Protein AF-A0A931R6A5-F1 (afdb_monomer)

Foldseek 3Di:
DDDCPLDQDVQLVVCLVVVNNVVSLVSSCVVVVDDSVVSNVSSVVVCVVPVVSVVSNCVVCCVPPVVVVVVVVVVVVVVVVVVVVVVD

Solvent-accessible surface area (backbone atoms only — not comparable to full-atom values): 5021 Å² total; per-residue (Å²): 137,82,77,73,88,82,56,75,54,67,69,20,50,51,29,43,75,73,69,37,57,68,57,16,30,50,44,40,19,67,78,65,71,42,53,75,66,56,20,41,47,53,51,48,52,53,38,68,75,31,67,70,54,40,50,55,53,46,57,73,46,45,80,67,49,58,64,52,55,54,54,50,53,56,48,52,51,52,52,54,53,49,52,54,63,75,74,103

Radius of gyration: 19.87 Å; Cα contacts (8 Å, |Δi|>4): 47; chains: 1; bounding box: 43×33×52 Å

pLDDT: mean 76.21, std 13.46, range [36.47, 93.88]

Structure (mmCIF, N/CA/C/O backbone):
data_AF-A0A931R6A5-F1
#
_entry.id   AF-A0A931R6A5-F1
#
loop_
_atom_site.group_PDB
_atom_site.id
_atom_site.type_symbol
_atom_site.label_atom_id
_atom_site.label_alt_id
_atom_site.label_comp_id
_atom_site.label_asym_id
_atom_site.label_entity_id
_atom_site.label_seq_id
_atom_site.pdbx_PDB_ins_code
_atom_site.Cartn_x
_atom_site.Cartn_y
_atom_site.Cartn_z
_atom_site.occupancy
_atom_site.B_iso_or_equiv
_atom_site.auth_seq_id
_atom_site.auth_comp_id
_atom_site.auth_asym_id
_atom_site.auth_atom_id
_atom_site.pdbx_PDB_model_num
ATOM 1 N N . MET A 1 1 ? -6.896 -20.932 18.380 1.00 40.44 1 MET A N 1
ATOM 2 C CA . MET A 1 1 ? -7.179 -19.580 18.900 1.00 40.44 1 MET A CA 1
ATOM 3 C C . MET A 1 1 ? -6.059 -18.694 18.383 1.00 40.44 1 MET A C 1
ATOM 5 O O . MET A 1 1 ? -4.949 -18.833 18.867 1.00 40.44 1 MET A O 1
ATOM 9 N N . ALA A 1 2 ? -6.292 -17.960 17.292 1.00 39.94 2 ALA A N 1
ATOM 10 C CA . ALA A 1 2 ? -5.277 -17.101 16.678 1.00 39.94 2 ALA A CA 1
ATOM 11 C C . ALA A 1 2 ? -5.368 -15.709 17.312 1.00 39.94 2 ALA A C 1
ATOM 13 O O . ALA A 1 2 ? -6.460 -15.151 17.414 1.00 39.94 2 ALA A O 1
ATOM 14 N N . GLU A 1 3 ? -4.237 -15.210 17.794 1.00 36.47 3 GLU A N 1
ATOM 15 C CA . GLU A 1 3 ? -4.130 -13.964 18.546 1.00 36.47 3 GLU A CA 1
ATOM 16 C C . GLU A 1 3 ? -4.347 -12.748 17.614 1.00 36.47 3 GLU A C 1
ATOM 18 O O . GLU A 1 3 ? -3.655 -12.638 16.601 1.00 36.47 3 GLU A O 1
ATOM 23 N N . PRO A 1 4 ? -5.300 -11.833 17.897 1.00 52.00 4 PRO A N 1
ATOM 24 C CA . PRO A 1 4 ? -5.697 -10.768 16.965 1.00 52.00 4 PRO A CA 1
ATOM 25 C C . PRO A 1 4 ? -4.748 -9.556 16.897 1.00 52.00 4 PRO A C 1
ATOM 27 O O . PRO A 1 4 ? -5.109 -8.540 16.310 1.00 52.00 4 PRO A O 1
ATOM 30 N N . SER A 1 5 ? -3.560 -9.605 17.501 1.00 51.88 5 SER A N 1
ATOM 31 C CA . SER A 1 5 ? -2.666 -8.440 17.615 1.00 51.88 5 SER A CA 1
ATOM 32 C C . SER A 1 5 ? -1.860 -8.117 16.346 1.00 51.88 5 SER A C 1
ATOM 34 O O . SER A 1 5 ? -1.383 -6.991 16.212 1.00 51.88 5 SER A O 1
ATOM 36 N N . GLU A 1 6 ? -1.755 -9.050 15.392 1.00 55.34 6 GLU A N 1
ATOM 37 C CA . GLU A 1 6 ? -1.028 -8.873 14.115 1.00 55.34 6 GLU A CA 1
ATOM 38 C C . GLU A 1 6 ? -1.933 -8.836 12.870 1.00 55.34 6 GLU A C 1
ATOM 40 O O . GLU A 1 6 ? -1.495 -8.423 11.795 1.00 55.34 6 GLU A O 1
ATOM 45 N N . ALA A 1 7 ? -3.206 -9.213 13.002 1.00 60.81 7 ALA A N 1
ATOM 46 C CA . ALA A 1 7 ? -4.153 -9.246 11.893 1.00 60.81 7 ALA A CA 1
ATOM 47 C C . ALA A 1 7 ? -4.807 -7.871 11.683 1.00 60.81 7 ALA A C 1
ATOM 49 O O . ALA A 1 7 ? -5.212 -7.203 12.636 1.00 60.81 7 ALA A O 1
ATOM 50 N N . LEU A 1 8 ? -4.920 -7.433 10.425 1.00 69.19 8 LEU A N 1
ATOM 51 C CA . LE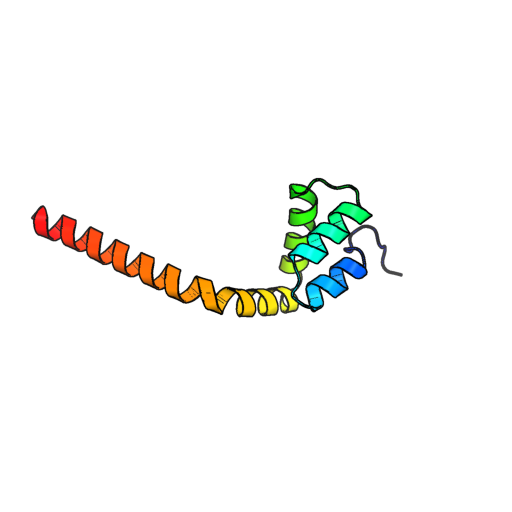U A 1 8 ? -5.719 -6.257 10.080 1.00 69.19 8 LEU A CA 1
ATOM 52 C C . LEU A 1 8 ? -7.156 -6.411 10.620 1.00 69.19 8 LEU A C 1
ATOM 54 O O . LEU A 1 8 ? -7.659 -7.536 10.683 1.00 69.19 8 LEU A O 1
ATOM 58 N N . PRO A 1 9 ? -7.841 -5.309 10.983 1.00 77.00 9 PRO A N 1
ATOM 59 C CA . PRO A 1 9 ? -9.241 -5.374 11.373 1.00 77.00 9 PRO A CA 1
ATOM 60 C C . PRO A 1 9 ? -10.064 -6.052 10.265 1.00 77.00 9 PRO A C 1
ATOM 62 O O . PRO A 1 9 ? -9.785 -5.832 9.081 1.00 77.00 9 PRO A O 1
ATOM 65 N N . PRO A 1 10 ? -11.071 -6.867 10.621 1.00 78.69 10 PRO A N 1
ATOM 66 C CA . PRO A 1 10 ? -11.821 -7.677 9.660 1.00 78.69 10 PRO A CA 1
ATOM 67 C C . PRO A 1 10 ? -12.470 -6.831 8.559 1.00 78.69 10 PRO A C 1
ATOM 69 O O . PRO A 1 10 ? -12.492 -7.241 7.405 1.00 78.69 10 PRO A O 1
ATOM 72 N N . GLU A 1 11 ? -12.895 -5.610 8.882 1.00 82.62 11 GLU A N 1
ATOM 73 C CA . GLU A 1 11 ? -13.444 -4.646 7.921 1.00 82.62 11 GLU A CA 1
ATOM 74 C C . GLU A 1 11 ? -12.405 -4.218 6.873 1.00 82.62 11 GLU A C 1
ATOM 76 O O . GLU A 1 11 ? -12.721 -4.066 5.695 1.00 82.62 11 GLU A O 1
ATOM 81 N N . ALA A 1 12 ? -11.140 -4.053 7.274 1.00 83.75 12 ALA A N 1
ATOM 82 C CA . ALA A 1 12 ? -10.068 -3.735 6.340 1.00 83.75 12 ALA A CA 1
ATOM 83 C C . ALA A 1 12 ? -9.717 -4.933 5.453 1.00 83.75 12 ALA A C 1
ATOM 85 O O . ALA A 1 12 ? -9.393 -4.738 4.285 1.00 83.75 12 ALA A O 1
ATOM 86 N N . ILE A 1 13 ? -9.802 -6.159 5.978 1.00 82.12 13 ILE A N 1
ATOM 87 C CA . ILE A 1 13 ? -9.622 -7.381 5.182 1.00 82.12 13 ILE A CA 1
ATOM 88 C C . ILE A 1 13 ? -10.730 -7.485 4.132 1.00 82.12 13 ILE A C 1
ATOM 90 O O . ILE A 1 13 ? -10.435 -7.750 2.969 1.00 82.12 13 ILE A O 1
ATOM 94 N N . ASP A 1 14 ? -11.978 -7.215 4.510 1.00 84.06 14 ASP A N 1
ATOM 95 C CA . AS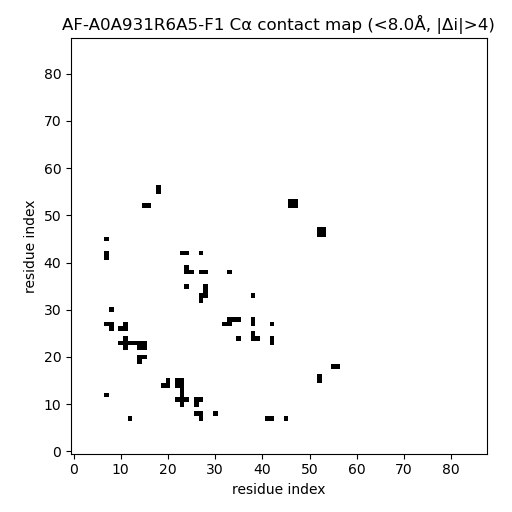P A 1 14 ? -13.117 -7.227 3.590 1.00 84.06 14 ASP A CA 1
ATOM 96 C C . ASP A 1 14 ? -12.944 -6.178 2.476 1.00 84.06 14 ASP A C 1
ATOM 98 O O . ASP A 1 14 ? -12.983 -6.503 1.287 1.00 84.06 14 ASP A O 1
ATOM 102 N N . ALA A 1 15 ? -12.576 -4.945 2.843 1.00 83.50 15 ALA A N 1
ATOM 103 C CA . ALA A 1 15 ? -12.246 -3.889 1.885 1.00 83.50 15 ALA A CA 1
ATOM 104 C C . ALA A 1 15 ? -11.074 -4.266 0.956 1.00 83.50 15 ALA A C 1
ATOM 106 O O . ALA A 1 15 ? -11.097 -3.964 -0.240 1.00 83.50 15 ALA A O 1
ATOM 107 N N . LEU A 1 16 ? -10.052 -4.959 1.470 1.00 82.06 16 LEU A N 1
ATOM 108 C CA . LEU A 1 16 ? -8.949 -5.478 0.660 1.00 82.06 16 LEU A CA 1
ATOM 109 C C . LEU A 1 16 ? -9.406 -6.571 -0.310 1.00 82.06 16 LEU A C 1
ATOM 111 O O . LEU A 1 16 ? -8.987 -6.565 -1.468 1.00 82.06 16 LEU A O 1
ATOM 115 N N . GLN A 1 17 ? -10.280 -7.480 0.125 1.00 79.62 17 GLN A N 1
ATOM 116 C CA . GLN A 1 17 ? -10.831 -8.542 -0.721 1.00 79.62 17 GLN A CA 1
ATOM 117 C C . GLN A 1 17 ? -11.694 -7.993 -1.860 1.00 79.62 17 GLN A C 1
ATOM 119 O O . GLN A 1 17 ? -11.681 -8.560 -2.957 1.00 79.62 17 GLN A O 1
ATOM 124 N N . GLN A 1 18 ? -12.371 -6.869 -1.618 1.00 80.12 18 GLN A N 1
ATOM 125 C CA . GLN A 1 18 ? -13.128 -6.108 -2.614 1.00 80.12 18 GLN A CA 1
ATOM 126 C C . GLN A 1 18 ? -12.234 -5.301 -3.580 1.00 80.12 18 GLN A C 1
ATOM 128 O O . GLN A 1 18 ? -12.736 -4.697 -4.523 1.00 80.12 18 GLN A O 1
ATOM 133 N N . GLY A 1 19 ? -10.909 -5.285 -3.379 1.00 77.12 19 GLY A N 1
ATOM 134 C CA . GLY A 1 19 ? -9.970 -4.509 -4.197 1.00 77.12 19 GLY A CA 1
ATOM 135 C C . GLY A 1 19 ? -9.890 -3.027 -3.813 1.00 77.12 19 GLY A C 1
ATOM 136 O O . GLY A 1 19 ? -9.257 -2.234 -4.510 1.00 77.12 19 GLY A O 1
ATOM 137 N N . ASN A 1 20 ? -10.479 -2.636 -2.682 1.00 82.25 20 ASN A N 1
ATOM 138 C CA . ASN A 1 20 ? -10.599 -1.250 -2.254 1.00 82.25 20 ASN A CA 1
ATOM 139 C C . ASN A 1 20 ? -9.514 -0.881 -1.221 1.00 82.25 20 ASN A C 1
ATOM 141 O O . ASN A 1 20 ? -9.767 -0.635 -0.039 1.00 82.25 20 ASN A O 1
ATOM 145 N N . LYS A 1 21 ? -8.250 -0.846 -1.674 1.00 80.69 21 LYS A N 1
ATOM 146 C CA . LYS A 1 21 ? -7.064 -0.654 -0.808 1.00 80.69 21 LYS A CA 1
ATOM 147 C C . LYS A 1 21 ? -7.094 0.650 0.000 1.00 80.69 21 LYS A C 1
ATOM 149 O O . LYS A 1 21 ? -6.590 0.692 1.117 1.00 80.69 21 LYS A O 1
ATOM 154 N N . ILE A 1 22 ? -7.678 1.718 -0.546 1.00 82.62 22 ILE A N 1
ATOM 155 C CA . ILE A 1 22 ? -7.771 3.025 0.130 1.00 82.62 22 ILE A CA 1
ATOM 156 C C . ILE A 1 22 ? -8.687 2.931 1.355 1.00 82.62 22 ILE A C 1
ATOM 158 O O . ILE A 1 22 ? -8.380 3.490 2.409 1.00 82.62 22 ILE A O 1
ATOM 162 N N . GLU A 1 23 ? -9.801 2.220 1.217 1.00 85.38 23 GLU A N 1
ATOM 163 C CA . GLU A 1 23 ? -10.792 2.038 2.274 1.00 85.38 23 GLU A CA 1
ATOM 164 C C . GLU A 1 23 ? -10.235 1.164 3.397 1.00 85.38 23 GLU A C 1
ATOM 166 O O . GLU A 1 23 ? -10.339 1.525 4.568 1.00 85.38 23 GLU A O 1
ATOM 171 N N . ALA A 1 24 ? -9.493 0.112 3.039 1.00 85.19 24 ALA A N 1
ATOM 172 C CA . ALA A 1 24 ? -8.745 -0.689 3.999 1.00 85.19 24 ALA A CA 1
ATOM 173 C C . ALA A 1 24 ? -7.737 0.141 4.811 1.00 85.19 24 ALA A C 1
ATOM 175 O O . ALA A 1 24 ? -7.661 0.003 6.029 1.00 85.19 24 ALA A O 1
ATOM 176 N N . ILE A 1 25 ? -6.992 1.048 4.164 1.00 85.44 25 ILE A N 1
ATOM 177 C CA . ILE A 1 25 ? -6.051 1.942 4.861 1.00 85.44 25 ILE A CA 1
ATOM 178 C C . ILE A 1 25 ? -6.797 2.888 5.809 1.00 85.44 25 ILE A C 1
ATOM 180 O O . ILE A 1 25 ? -6.321 3.113 6.921 1.00 85.44 25 ILE A O 1
ATOM 184 N N . LYS A 1 26 ? -7.963 3.422 5.415 1.00 87.19 26 LYS A N 1
ATOM 185 C CA . LYS A 1 26 ? -8.793 4.254 6.304 1.00 87.19 26 LYS A CA 1
ATOM 186 C C . LYS A 1 26 ? -9.268 3.466 7.524 1.00 87.19 26 LYS A C 1
ATOM 188 O O . LYS A 1 26 ? -9.045 3.930 8.635 1.00 87.19 26 LYS A O 1
ATOM 193 N N . LEU A 1 27 ? -9.819 2.269 7.327 1.00 86.81 27 LEU A N 1
ATOM 194 C CA . LEU A 1 27 ? -10.289 1.398 8.410 1.00 86.81 27 LEU A CA 1
ATOM 195 C C . LEU A 1 27 ? -9.167 1.025 9.381 1.00 86.81 27 LEU A C 1
ATOM 197 O O . LEU A 1 27 ? -9.333 1.126 10.591 1.00 86.81 27 LEU A O 1
ATOM 201 N N . VAL A 1 28 ? -7.984 0.680 8.867 1.00 85.75 28 VAL A N 1
ATOM 202 C CA . VAL A 1 28 ? -6.791 0.423 9.693 1.00 85.75 28 VAL A CA 1
ATOM 203 C C . VAL A 1 28 ? -6.390 1.660 10.486 1.00 85.75 28 VAL A C 1
ATOM 205 O O . VAL A 1 28 ? -6.072 1.556 11.670 1.00 85.75 28 VAL A O 1
ATOM 208 N N . ARG A 1 29 ? -6.428 2.834 9.850 1.00 86.12 29 ARG A N 1
ATOM 209 C CA . ARG A 1 29 ? -6.109 4.110 10.489 1.00 86.12 29 ARG A CA 1
ATOM 210 C C . ARG A 1 29 ? -7.082 4.430 11.618 1.00 86.12 29 ARG A C 1
ATOM 212 O O . ARG A 1 29 ? -6.648 4.849 12.683 1.00 86.12 29 ARG A O 1
ATOM 219 N N . GLU A 1 30 ? -8.377 4.241 11.393 1.00 86.06 30 GLU A N 1
ATOM 220 C CA . GLU A 1 30 ? -9.424 4.554 12.367 1.00 86.06 30 GLU A CA 1
ATOM 221 C C . GLU A 1 30 ? -9.456 3.549 13.519 1.00 86.06 30 GLU A C 1
ATOM 223 O O . GLU A 1 30 ? -9.494 3.958 14.680 1.00 86.06 30 GLU A O 1
ATOM 228 N N . ALA A 1 31 ? -9.338 2.255 13.220 1.00 81.69 31 ALA A N 1
ATOM 229 C CA . ALA A 1 31 ? -9.327 1.198 14.226 1.00 81.69 31 ALA A CA 1
ATOM 230 C C . ALA A 1 31 ? -8.088 1.258 15.134 1.00 81.69 31 ALA A C 1
ATOM 232 O O . ALA A 1 31 ? -8.171 0.943 16.318 1.00 81.69 31 ALA A O 1
ATOM 233 N N . GLN A 1 32 ? -6.937 1.662 14.590 1.00 81.00 32 GLN A N 1
ATOM 234 C CA . GLN A 1 32 ? -5.657 1.590 15.301 1.00 81.00 32 GLN A CA 1
ATOM 235 C C . GLN A 1 32 ? -5.063 2.955 15.656 1.00 81.00 32 GLN A C 1
ATOM 237 O O . GLN A 1 32 ? -4.000 3.010 16.270 1.00 81.00 32 GLN A O 1
ATOM 242 N N . LYS A 1 33 ? -5.731 4.055 15.274 1.00 83.06 33 LYS A N 1
ATOM 243 C CA . LYS A 1 33 ? -5.251 5.443 15.423 1.00 83.06 33 LYS A CA 1
ATOM 244 C C . LYS A 1 33 ? -3.803 5.628 14.953 1.00 83.06 33 LYS A C 1
ATOM 246 O O . LYS A 1 33 ? -3.032 6.360 15.564 1.00 83.06 33 LYS A O 1
ATOM 251 N N . LEU A 1 34 ? -3.441 4.936 13.875 1.00 81.38 34 LEU A N 1
ATOM 252 C CA . LEU A 1 34 ? -2.113 5.013 13.276 1.00 81.38 34 LEU A CA 1
ATOM 253 C C . LEU A 1 34 ? -2.009 6.231 12.360 1.00 81.38 34 LEU A C 1
ATOM 255 O O . LEU A 1 34 ? -3.004 6.703 11.808 1.00 81.38 34 LEU A O 1
ATOM 259 N N . ASP A 1 35 ? -0.790 6.700 12.135 1.00 83.69 35 ASP A N 1
ATOM 260 C CA . ASP A 1 35 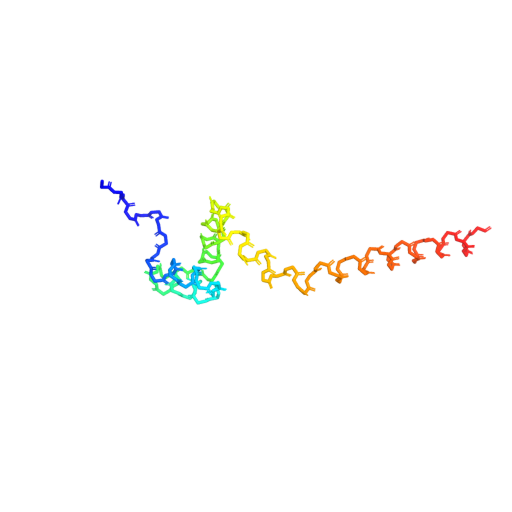? -0.523 7.653 11.070 1.00 83.69 35 ASP A CA 1
ATOM 261 C C . ASP A 1 35 ? -0.765 7.024 9.695 1.00 83.69 35 ASP A C 1
ATOM 263 O O . ASP A 1 35 ? -0.706 5.810 9.497 1.00 83.69 35 ASP A O 1
ATOM 267 N N . LEU A 1 36 ? -1.021 7.873 8.700 1.00 79.31 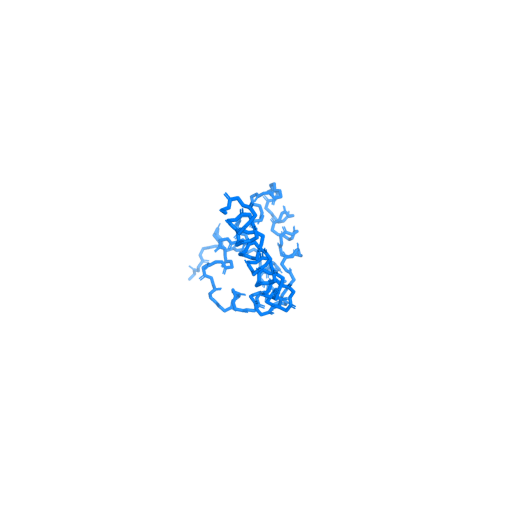36 LEU A N 1
ATOM 268 C CA . LEU A 1 36 ? -1.313 7.444 7.327 1.00 79.31 36 LEU A CA 1
ATOM 269 C C . LEU A 1 36 ? -0.188 6.571 6.741 1.00 79.31 36 LEU A C 1
ATOM 271 O O . LEU A 1 36 ? -0.448 5.657 5.959 1.00 79.31 36 LEU A O 1
ATOM 275 N N . LYS A 1 37 ? 1.058 6.841 7.144 1.00 81.00 37 LYS A N 1
ATOM 276 C CA . LYS A 1 37 ? 2.245 6.086 6.734 1.00 81.00 37 LYS A CA 1
ATOM 277 C C . LYS A 1 37 ? 2.279 4.694 7.369 1.00 81.00 37 LYS A C 1
ATOM 279 O O . LYS A 1 37 ? 2.476 3.726 6.641 1.00 81.00 37 LYS A O 1
ATOM 284 N N . ASP A 1 38 ? 2.037 4.591 8.672 1.00 83.25 38 ASP A N 1
ATOM 285 C CA . ASP A 1 38 ? 2.008 3.322 9.409 1.00 83.25 38 ASP A CA 1
ATOM 286 C C . ASP A 1 38 ? 0.812 2.450 9.017 1.00 83.25 38 ASP A C 1
ATOM 288 O O . ASP A 1 38 ? 0.967 1.253 8.771 1.00 83.25 38 ASP A O 1
ATOM 292 N N . ALA A 1 39 ? -0.369 3.056 8.859 1.00 83.88 39 ALA A N 1
ATOM 293 C CA . ALA A 1 39 ? -1.561 2.369 8.370 1.00 83.88 39 ALA A CA 1
ATOM 294 C C . ALA A 1 39 ? -1.335 1.803 6.962 1.00 83.88 39 ALA A C 1
ATOM 296 O O . ALA A 1 39 ? -1.641 0.639 6.700 1.00 83.88 39 ALA A O 1
ATOM 297 N N . LYS A 1 40 ? -0.742 2.603 6.064 1.00 82.81 40 LYS A N 1
ATOM 298 C CA . LYS A 1 40 ? -0.353 2.133 4.732 1.00 82.81 40 LYS A CA 1
ATOM 299 C C . LYS A 1 40 ? 0.673 1.010 4.826 1.00 82.81 40 LYS A C 1
ATOM 301 O O . LYS A 1 40 ? 0.483 0.014 4.148 1.00 82.81 40 LYS A O 1
ATOM 306 N N . GLY A 1 41 ? 1.712 1.163 5.649 1.00 85.12 41 GLY A N 1
ATOM 307 C CA . GLY A 1 41 ? 2.768 0.167 5.837 1.00 85.12 41 GLY A CA 1
ATOM 308 C C . GLY A 1 41 ? 2.209 -1.193 6.236 1.00 85.12 41 GLY A C 1
ATOM 309 O O . GLY A 1 41 ? 2.448 -2.167 5.537 1.00 85.12 41 GLY A O 1
ATOM 310 N N . ARG A 1 42 ? 1.349 -1.244 7.260 1.00 83.12 42 ARG A N 1
ATOM 311 C CA . ARG A 1 42 ? 0.705 -2.499 7.675 1.00 83.12 42 ARG A CA 1
ATOM 312 C C . ARG A 1 42 ? -0.164 -3.132 6.601 1.00 83.12 42 ARG A C 1
ATOM 314 O O . ARG A 1 42 ? -0.138 -4.346 6.436 1.00 83.12 42 ARG A O 1
ATOM 321 N N . VAL A 1 43 ? -0.961 -2.326 5.900 1.00 82.50 43 VAL A N 1
ATOM 322 C CA . VAL A 1 43 ? -1.790 -2.835 4.800 1.00 82.50 43 VAL A CA 1
ATOM 323 C C . VAL A 1 43 ? -0.911 -3.362 3.672 1.00 82.50 43 VAL A C 1
ATOM 325 O O . VAL A 1 43 ? -1.222 -4.397 3.092 1.00 82.50 43 VAL A O 1
ATOM 328 N N . ASP A 1 44 ? 0.185 -2.669 3.364 1.00 81.94 44 ASP A N 1
ATOM 329 C CA . ASP A 1 44 ? 1.137 -3.097 2.347 1.00 81.94 44 ASP A CA 1
ATOM 330 C C . ASP A 1 44 ? 1.821 -4.401 2.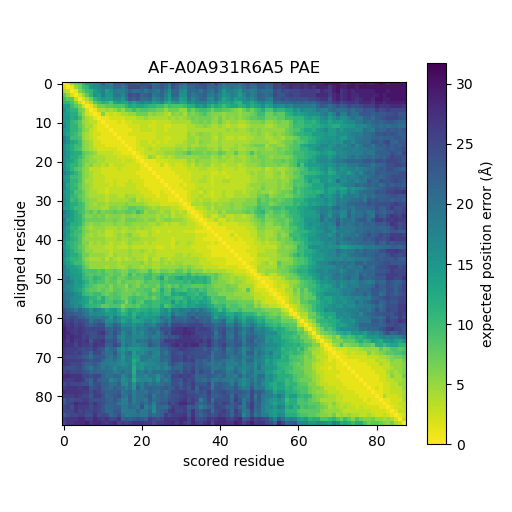751 1.00 81.94 44 ASP A C 1
ATOM 332 O O . ASP A 1 44 ? 1.786 -5.333 1.962 1.00 81.94 44 ASP A O 1
ATOM 336 N N . ASP A 1 45 ? 2.341 -4.514 3.976 1.00 84.00 45 ASP A N 1
ATOM 337 C CA . ASP A 1 45 ? 2.936 -5.746 4.505 1.00 84.00 45 ASP A CA 1
ATOM 338 C C . ASP A 1 45 ? 1.946 -6.913 4.488 1.00 84.00 45 ASP A C 1
ATOM 340 O O . ASP A 1 45 ? 2.297 -8.011 4.060 1.00 84.00 45 ASP A O 1
ATOM 344 N N . TYR A 1 46 ? 0.689 -6.686 4.871 1.00 81.44 46 TYR A N 1
ATOM 345 C CA . TYR A 1 46 ? -0.345 -7.719 4.818 1.00 81.44 46 TYR A CA 1
ATOM 346 C C . TYR A 1 46 ? -0.626 -8.177 3.382 1.00 81.44 46 TYR A C 1
ATOM 348 O O . TYR A 1 46 ? -0.613 -9.370 3.092 1.00 81.44 46 TYR A O 1
ATOM 356 N N . VAL A 1 47 ? -0.805 -7.232 2.453 1.00 77.56 47 VAL A N 1
ATOM 357 C CA . VAL A 1 47 ? -0.980 -7.540 1.025 1.00 77.56 47 VAL A CA 1
ATOM 358 C C . VAL A 1 47 ? 0.266 -8.217 0.461 1.00 77.56 47 VAL A C 1
ATOM 360 O O . VAL A 1 47 ? 0.154 -9.086 -0.392 1.00 77.56 47 VAL A O 1
ATOM 363 N N . LYS A 1 48 ? 1.461 -7.855 0.929 1.00 79.25 48 LYS A N 1
ATOM 364 C CA . LYS A 1 48 ? 2.719 -8.425 0.452 1.00 79.25 48 LYS A CA 1
ATOM 365 C C . LYS A 1 48 ? 2.887 -9.876 0.898 1.00 79.25 48 LYS A C 1
ATOM 367 O O . LYS A 1 48 ? 3.394 -10.682 0.123 1.00 79.25 48 LYS A O 1
ATOM 372 N N . ASN A 1 49 ? 2.433 -10.198 2.106 1.00 78.25 49 ASN A N 1
ATOM 373 C CA . ASN A 1 49 ? 2.417 -11.559 2.635 1.00 78.25 49 ASN A CA 1
ATOM 374 C C . ASN A 1 49 ? 1.300 -12.430 2.034 1.00 78.25 49 ASN A C 1
ATOM 376 O O . ASN A 1 49 ? 1.379 -13.651 2.138 1.00 78.25 49 ASN A O 1
ATOM 380 N N . ASP A 1 50 ? 0.307 -11.835 1.365 1.00 74.25 50 ASP A N 1
ATOM 381 C CA . ASP A 1 50 ? -0.802 -12.562 0.752 1.00 74.25 50 ASP A CA 1
ATOM 382 C C . ASP A 1 50 ? -0.750 -12.510 -0.796 1.00 74.25 50 ASP A C 1
ATOM 384 O O . ASP A 1 50 ? -1.167 -11.529 -1.426 1.00 74.25 50 ASP A O 1
ATOM 388 N N . PRO A 1 51 ? -0.225 -13.560 -1.459 1.00 67.06 51 PRO A N 1
ATOM 389 C CA . PRO A 1 51 ? -0.024 -13.561 -2.909 1.00 67.06 51 PRO A CA 1
ATOM 390 C C . PRO A 1 51 ? -1.336 -13.487 -3.706 1.00 67.06 51 PRO A C 1
ATOM 392 O O . PRO A 1 51 ? -1.336 -13.009 -4.842 1.00 67.06 51 PRO A O 1
ATOM 395 N N . VAL A 1 52 ? -2.467 -13.902 -3.122 1.00 72.56 52 VAL A N 1
ATOM 396 C CA . VAL A 1 52 ? -3.788 -13.826 -3.769 1.00 72.56 52 VAL A CA 1
ATOM 397 C C . VAL A 1 52 ? -4.252 -12.372 -3.852 1.00 72.56 52 VAL A C 1
ATOM 399 O O . VAL A 1 52 ? -4.727 -11.928 -4.900 1.00 72.56 52 VAL A O 1
ATOM 402 N N . LEU A 1 53 ? -4.066 -11.608 -2.775 1.00 71.81 53 LEU A N 1
ATOM 403 C CA . LEU A 1 53 ? -4.316 -10.168 -2.749 1.00 71.81 53 LEU A CA 1
ATOM 404 C C . LEU A 1 53 ? -3.373 -9.413 -3.691 1.00 71.81 53 LEU A C 1
ATOM 406 O O . LEU A 1 53 ? -3.849 -8.585 -4.471 1.00 71.81 53 LEU A O 1
ATOM 410 N N . GLN A 1 54 ? -2.071 -9.735 -3.699 1.00 71.12 54 GLN A N 1
ATOM 411 C CA . GLN A 1 54 ? -1.131 -9.126 -4.652 1.00 71.12 54 GLN A CA 1
ATOM 412 C C . GLN A 1 54 ? -1.594 -9.299 -6.095 1.00 71.12 54 GLN A C 1
ATOM 414 O O . GLN A 1 54 ? -1.573 -8.335 -6.853 1.00 71.12 54 GLN A O 1
ATOM 419 N N . GLN A 1 55 ? -2.024 -10.504 -6.476 1.00 69.38 55 GLN A N 1
ATOM 420 C CA . GLN A 1 55 ? -2.406 -10.785 -7.854 1.00 69.38 55 GLN A CA 1
ATOM 421 C C . GLN A 1 55 ? -3.639 -9.978 -8.274 1.00 69.38 55 GLN A C 1
ATOM 423 O O . GLN A 1 55 ? -3.654 -9.447 -9.381 1.00 69.38 55 GLN A O 1
ATOM 428 N N . LYS A 1 56 ? -4.620 -9.802 -7.375 1.00 68.88 56 LYS A N 1
ATOM 429 C CA . LYS A 1 56 ? -5.816 -8.973 -7.611 1.00 68.88 56 LYS A CA 1
ATOM 430 C C . LYS A 1 56 ? -5.476 -7.492 -7.806 1.00 68.88 56 LYS A C 1
ATOM 432 O O . LYS A 1 56 ? -5.983 -6.864 -8.738 1.00 68.88 56 LYS A O 1
ATOM 437 N N . PHE A 1 57 ? -4.589 -6.942 -6.973 1.00 66.56 57 PHE A N 1
ATOM 438 C CA . PHE A 1 57 ? -4.128 -5.555 -7.112 1.00 66.56 57 PHE A CA 1
ATOM 439 C C . PHE A 1 57 ? -3.191 -5.363 -8.310 1.00 66.56 57 PHE A C 1
ATOM 441 O O . PHE A 1 57 ? -3.251 -4.327 -8.968 1.00 66.56 57 PHE A O 1
ATOM 448 N N . ALA A 1 58 ? -2.361 -6.360 -8.626 1.00 64.62 58 A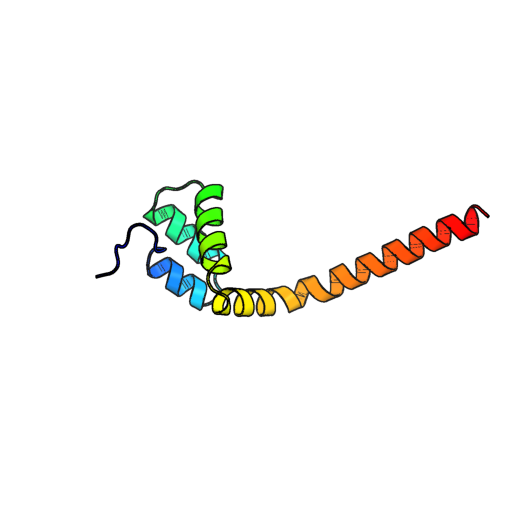LA A N 1
ATOM 449 C CA . ALA A 1 58 ? -1.489 -6.350 -9.791 1.00 64.62 58 ALA A CA 1
ATOM 450 C C . ALA A 1 58 ? -2.303 -6.370 -11.086 1.00 64.62 58 ALA A C 1
ATOM 452 O O . ALA A 1 58 ? -1.984 -5.604 -11.984 1.00 64.62 58 ALA A O 1
ATOM 453 N N . SER A 1 59 ? -3.383 -7.155 -11.175 1.00 57.41 59 SER A N 1
ATOM 454 C CA . SER A 1 59 ? -4.280 -7.119 -12.337 1.00 57.41 59 SER A CA 1
ATOM 455 C C . SER A 1 59 ? -5.014 -5.782 -12.468 1.00 57.41 59 SER A C 1
ATOM 457 O O . SER A 1 59 ? -5.018 -5.224 -13.558 1.00 57.41 59 SER A O 1
ATOM 459 N N . ALA A 1 60 ? -5.524 -5.210 -11.370 1.00 59.06 60 ALA A N 1
ATOM 460 C CA . ALA A 1 60 ? -6.222 -3.917 -11.400 1.00 59.06 60 ALA A CA 1
ATOM 461 C C . ALA A 1 60 ? -5.296 -2.721 -11.720 1.00 59.06 60 ALA A C 1
ATOM 463 O O . ALA A 1 60 ? -5.748 -1.687 -12.204 1.00 59.06 60 ALA A O 1
ATOM 464 N N . GLN A 1 61 ? -3.991 -2.841 -11.449 1.00 54.50 61 GLN A N 1
ATOM 465 C CA . GLN A 1 61 ? -2.997 -1.788 -11.701 1.00 54.50 61 GLN A CA 1
ATOM 466 C C . GLN A 1 61 ? -2.163 -2.029 -12.977 1.00 54.50 61 GLN A C 1
ATOM 468 O O . GLN A 1 61 ? -1.562 -1.092 -13.521 1.00 54.50 61 GLN A O 1
ATOM 473 N N . ALA A 1 62 ? -2.154 -3.261 -13.500 1.00 49.62 62 ALA A N 1
ATOM 474 C CA . ALA A 1 62 ? -1.497 -3.622 -14.757 1.00 49.62 62 ALA A CA 1
ATOM 475 C C . ALA A 1 62 ? -2.173 -2.988 -15.979 1.00 49.62 62 ALA A C 1
ATOM 477 O O . ALA A 1 62 ? -1.492 -2.745 -16.976 1.00 49.62 62 ALA A O 1
ATOM 478 N N . GLU A 1 63 ? -3.459 -2.646 -15.889 1.00 48.81 63 GLU 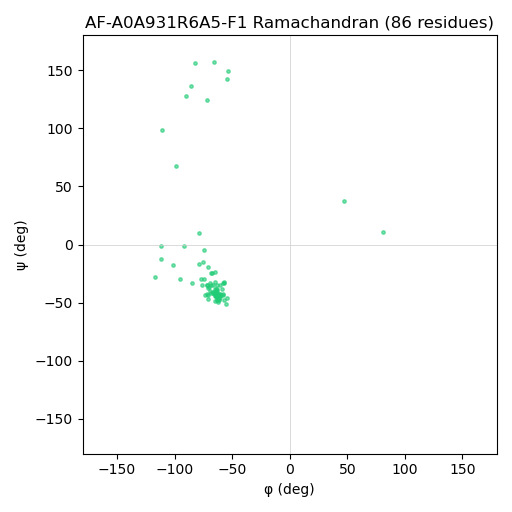A N 1
ATOM 479 C CA . GLU A 1 63 ? -4.213 -2.038 -16.991 1.00 48.81 63 GLU A CA 1
ATOM 480 C C . GLU A 1 63 ? -3.789 -0.587 -17.289 1.00 48.81 63 GLU A C 1
ATOM 482 O O . GLU A 1 63 ? -3.986 -0.105 -18.400 1.00 48.81 63 GLU A 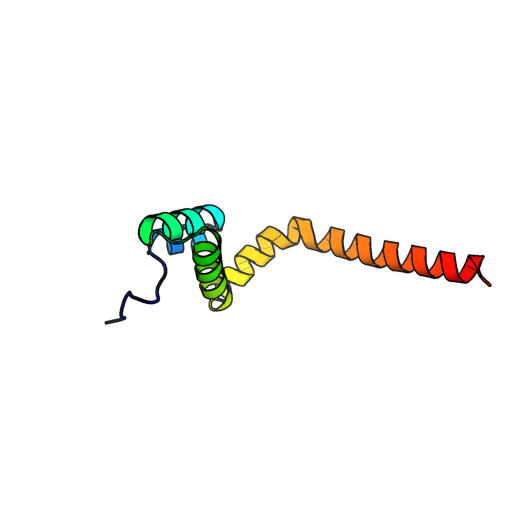O 1
ATOM 487 N N . THR A 1 64 ? -3.122 0.102 -16.354 1.00 48.81 64 THR A N 1
ATOM 488 C CA . THR A 1 64 ? -2.644 1.487 -16.557 1.00 48.81 64 THR A CA 1
ATOM 48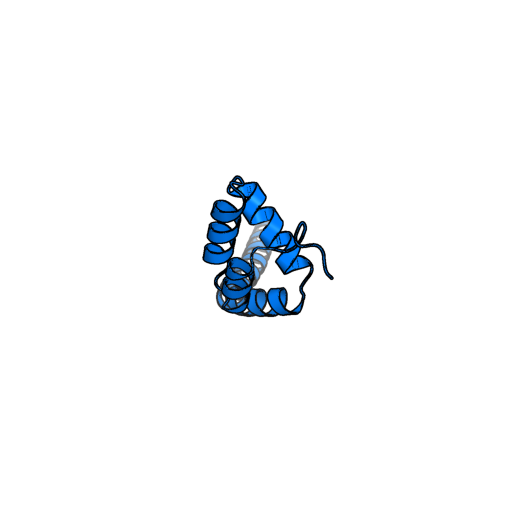9 C C . THR A 1 64 ? -1.124 1.640 -16.495 1.00 48.81 64 THR A C 1
ATOM 491 O O . THR A 1 64 ? -0.578 2.497 -17.182 1.00 48.81 64 THR A O 1
ATOM 494 N N . THR A 1 65 ? -0.395 0.796 -15.757 1.00 54.34 65 THR A N 1
ATOM 495 C CA . THR A 1 65 ? 1.055 1.011 -15.532 1.00 54.34 65 THR A CA 1
ATOM 496 C C . THR A 1 65 ? 1.955 0.238 -16.508 1.00 54.34 65 THR A C 1
ATOM 498 O O . THR A 1 65 ? 3.039 0.706 -16.861 1.00 54.34 65 THR A O 1
ATOM 501 N N . GLY A 1 66 ? 1.511 -0.921 -17.012 1.00 56.28 66 GLY A N 1
ATOM 502 C CA . GLY A 1 66 ? 2.352 -1.811 -17.828 1.00 56.28 66 GLY A CA 1
ATOM 503 C C . GLY A 1 66 ? 2.703 -1.267 -19.217 1.00 56.28 66 GLY A C 1
ATOM 504 O O . GLY A 1 66 ? 3.805 -1.507 -19.718 1.00 56.28 66 GLY A O 1
ATOM 505 N N . SER A 1 67 ? 1.795 -0.504 -19.834 1.00 62.19 67 SER A N 1
ATOM 506 C CA . SER A 1 67 ? 2.011 0.039 -21.180 1.00 62.19 67 SER A CA 1
ATOM 507 C C . SER A 1 67 ? 2.799 1.353 -21.163 1.00 62.19 67 SER A C 1
ATOM 509 O O . SER A 1 67 ? 3.618 1.578 -22.051 1.00 62.19 67 SER A O 1
ATOM 511 N N . LEU A 1 68 ? 2.627 2.184 -20.126 1.00 69.69 68 LEU A N 1
ATOM 512 C CA . LEU A 1 68 ? 3.340 3.460 -19.976 1.00 69.69 68 LEU A CA 1
ATOM 513 C C . LEU A 1 68 ? 4.819 3.261 -19.633 1.00 69.69 68 LEU A C 1
ATOM 515 O O . LEU A 1 68 ? 5.672 3.902 -20.238 1.00 69.69 68 LEU A O 1
ATOM 519 N N . VAL A 1 69 ? 5.147 2.333 -18.726 1.00 74.44 69 VAL A N 1
ATOM 520 C CA . VAL A 1 69 ? 6.551 2.030 -18.389 1.00 74.44 69 VAL A CA 1
ATOM 521 C C . VAL A 1 69 ? 7.288 1.452 -19.594 1.00 74.44 69 VAL A C 1
ATOM 523 O O . VAL A 1 69 ? 8.410 1.869 -19.878 1.00 74.44 69 VAL A O 1
ATOM 526 N N . ARG A 1 70 ? 6.642 0.558 -20.359 1.00 78.75 70 ARG A N 1
ATOM 527 C CA . ARG A 1 70 ? 7.181 0.110 -21.649 1.00 78.75 70 ARG A CA 1
ATOM 528 C C . ARG A 1 70 ? 7.407 1.305 -22.572 1.00 78.75 70 ARG A C 1
ATOM 530 O O . ARG A 1 70 ? 8.514 1.424 -23.070 1.00 78.75 70 ARG A O 1
ATOM 537 N N . TRP A 1 71 ? 6.441 2.219 -22.724 1.00 84.69 71 TRP A N 1
ATOM 538 C CA . TRP A 1 71 ? 6.579 3.405 -23.585 1.00 84.69 71 TRP A CA 1
ATOM 539 C C . TRP A 1 71 ? 7.722 4.358 -23.187 1.00 84.69 71 TRP A C 1
ATOM 541 O O . TRP A 1 71 ? 8.420 4.899 -24.042 1.00 84.69 71 TRP A O 1
ATOM 551 N N . LEU A 1 72 ? 7.993 4.506 -21.890 1.00 84.94 72 LEU A N 1
ATOM 552 C CA . LEU A 1 72 ? 9.107 5.322 -21.401 1.00 84.94 72 LEU A CA 1
ATOM 553 C C . LEU A 1 72 ? 10.479 4.693 -21.679 1.00 84.94 72 LEU A C 1
ATOM 555 O O . LEU A 1 72 ? 11.415 5.412 -22.022 1.00 84.94 72 LEU A O 1
ATOM 559 N N . ILE A 1 73 ? 10.604 3.365 -21.579 1.00 86.56 73 ILE A N 1
ATOM 560 C CA . ILE A 1 73 ? 11.880 2.666 -21.803 1.00 86.56 73 ILE A CA 1
ATOM 561 C C . ILE A 1 73 ? 12.340 2.814 -23.257 1.00 86.56 73 ILE A C 1
ATOM 563 O O . ILE A 1 73 ? 13.510 3.113 -23.497 1.00 86.56 73 ILE A O 1
ATOM 567 N N . LEU A 1 74 ? 11.440 2.650 -24.234 1.00 86.69 74 LEU A N 1
ATOM 568 C CA . LEU A 1 74 ? 11.832 2.810 -25.638 1.00 86.69 74 LEU A CA 1
ATOM 569 C C . LEU A 1 74 ? 12.034 4.276 -26.034 1.00 86.69 74 LEU A C 1
ATOM 571 O O . LEU A 1 74 ? 12.916 4.536 -26.847 1.00 86.69 74 LEU A O 1
ATOM 575 N N . ILE A 1 75 ? 11.330 5.236 -25.420 1.00 90.75 75 ILE A N 1
ATOM 576 C CA . ILE A 1 75 ? 11.657 6.664 -25.590 1.00 90.75 75 ILE A CA 1
ATOM 577 C C . ILE A 1 75 ? 13.064 6.958 -25.065 1.00 90.75 75 ILE A C 1
ATOM 579 O O . ILE A 1 75 ? 13.856 7.588 -25.761 1.00 90.75 75 ILE A O 1
ATOM 583 N N . ALA A 1 76 ? 13.402 6.474 -23.868 1.00 89.88 76 ALA A N 1
ATOM 584 C CA . ALA A 1 76 ? 14.724 6.679 -23.285 1.00 89.88 76 ALA A CA 1
ATOM 585 C C . ALA A 1 76 ? 15.837 6.075 -24.160 1.00 89.88 76 ALA A C 1
ATOM 587 O O . ALA A 1 76 ? 16.853 6.729 -24.397 1.00 89.88 76 ALA A O 1
ATOM 588 N N . LEU A 1 77 ? 15.625 4.869 -24.701 1.00 93.12 77 LEU A N 1
ATOM 589 C CA . LEU A 1 77 ? 16.551 4.237 -25.647 1.00 93.12 77 LEU A CA 1
ATOM 590 C C . LEU A 1 77 ? 16.682 5.025 -26.957 1.00 93.12 77 LEU A C 1
ATOM 592 O O . LEU A 1 77 ? 17.795 5.194 -27.452 1.00 93.12 77 LEU A O 1
ATOM 596 N N . ALA A 1 78 ? 15.576 5.538 -27.502 1.00 91.06 78 ALA A N 1
ATOM 597 C CA . ALA A 1 78 ? 15.589 6.344 -28.721 1.00 91.06 78 ALA A CA 1
ATOM 598 C C . ALA A 1 78 ? 16.351 7.665 -28.526 1.00 91.06 78 ALA A C 1
ATOM 600 O O . ALA A 1 78 ? 17.166 8.037 -29.368 1.00 91.06 78 ALA A O 1
ATOM 601 N N . ILE A 1 79 ? 16.140 8.339 -27.391 1.00 91.81 79 ILE A N 1
ATOM 602 C CA . ILE A 1 79 ? 16.856 9.569 -27.031 1.00 91.81 79 ILE A CA 1
ATOM 603 C C . ILE A 1 79 ? 18.355 9.284 -26.878 1.00 91.81 79 ILE A C 1
ATOM 605 O O . ILE A 1 79 ? 19.173 9.992 -27.460 1.00 91.81 79 ILE A O 1
ATOM 609 N N . ALA A 1 80 ? 18.729 8.230 -26.148 1.00 90.38 80 ALA A N 1
ATOM 610 C CA . ALA A 1 80 ? 20.132 7.857 -25.966 1.00 90.38 80 ALA A CA 1
ATOM 611 C C . ALA A 1 80 ? 20.828 7.533 -27.302 1.00 90.38 80 ALA A C 1
ATOM 613 O O . ALA A 1 80 ? 21.936 8.008 -27.548 1.00 90.38 80 ALA A O 1
ATOM 614 N N . GLY A 1 81 ? 20.162 6.785 -28.189 1.00 92.50 81 GLY A N 1
ATOM 615 C CA . GLY A 1 81 ? 20.669 6.499 -29.533 1.00 92.50 81 GLY A CA 1
ATOM 616 C C . GLY A 1 81 ? 20.829 7.758 -30.389 1.00 92.50 81 GLY A C 1
ATOM 617 O O . GLY A 1 81 ? 21.841 7.911 -31.068 1.00 92.50 81 GLY A O 1
ATOM 618 N N . TYR A 1 82 ? 19.879 8.694 -30.305 1.00 93.88 82 TYR A N 1
ATOM 619 C CA . TYR A 1 82 ? 19.956 9.978 -31.003 1.00 93.88 82 TYR A CA 1
ATOM 620 C C . TYR A 1 82 ? 21.161 10.811 -30.552 1.00 93.88 82 TYR A C 1
ATOM 622 O O . TYR A 1 82 ? 21.888 11.334 -31.393 1.00 93.88 82 TYR A O 1
ATOM 630 N N . TYR A 1 83 ? 21.420 10.893 -29.243 1.00 93.62 83 TYR A N 1
ATOM 631 C CA . TYR A 1 83 ? 22.585 11.616 -28.726 1.00 93.62 83 TYR A CA 1
ATOM 632 C C . TYR A 1 83 ? 23.909 10.999 -29.180 1.00 93.62 83 TYR A C 1
ATOM 634 O O . TYR A 1 83 ? 24.828 11.741 -29.509 1.00 93.62 83 TYR A O 1
ATOM 642 N N . LEU A 1 84 ? 24.004 9.668 -29.245 1.00 89.88 84 LEU A N 1
ATOM 643 C CA . LEU A 1 84 ? 25.197 8.992 -29.763 1.00 89.88 84 LEU A CA 1
ATOM 644 C C . LEU A 1 84 ? 25.393 9.212 -31.268 1.00 89.88 84 LEU A C 1
ATOM 646 O O . LEU A 1 84 ? 26.528 9.319 -31.713 1.00 89.88 84 LEU A O 1
ATOM 650 N N . PHE A 1 85 ? 24.308 9.300 -32.040 1.00 88.06 85 PHE A N 1
ATOM 651 C CA . PHE A 1 85 ? 24.364 9.549 -33.482 1.00 88.06 85 PHE A CA 1
ATOM 652 C C . PHE A 1 85 ? 24.672 11.012 -33.833 1.00 88.06 85 PHE A C 1
ATOM 654 O O . PHE A 1 85 ? 25.338 11.275 -34.821 1.00 88.06 85 PHE A O 1
ATOM 661 N N . VAL A 1 86 ? 24.192 11.971 -33.038 1.00 86.88 86 VAL A N 1
ATOM 662 C CA . VAL A 1 86 ? 24.495 13.402 -33.225 1.00 86.88 86 VAL A CA 1
ATOM 663 C C . VAL A 1 86 ? 25.897 13.770 -32.733 1.00 86.88 86 VAL A C 1
ATOM 665 O O . VAL A 1 86 ? 26.484 14.726 -33.233 1.00 86.88 86 VAL A O 1
ATOM 668 N N . ALA A 1 87 ? 26.417 13.057 -31.732 1.00 77.69 87 ALA A N 1
ATOM 669 C CA . ALA A 1 87 ? 27.730 13.325 -31.148 1.00 77.69 87 ALA A CA 1
ATOM 670 C C . ALA A 1 87 ? 28.885 12.534 -31.796 1.00 77.69 87 ALA A C 1
ATOM 672 O O . ALA A 1 87 ? 30.025 12.701 -31.360 1.00 77.69 87 ALA A O 1
ATOM 673 N N . GLY A 1 88 ? 28.602 11.677 -32.783 1.00 69.19 88 GLY A N 1
ATOM 674 C CA . GLY A 1 88 ? 29.586 10.896 -33.545 1.00 69.19 88 GLY A CA 1
ATOM 675 C C . GLY A 1 88 ? 29.681 11.359 -34.989 1.00 69.19 88 GLY A C 1
ATOM 676 O O . GLY A 1 88 ? 30.814 11.352 -35.515 1.00 69.19 88 GLY A O 1
#

Secondary structure (DSSP, 8-state):
---TTSSPPHHHHHHHHTT-HHHHHHHHHHHHT--HHHHHHHHHHHHHH-HHHHHHHHHHHHHHHHHHHHHHHHHHHHHHHHHHHH--

Mean predicted aligned error: 12.66 Å

Sequence (88 aa):
MAEPSEALPPEAIDALQQGNKIEAIKLVREAQKLDLKDAKGRVDDYVKNDPVLQQKFASAQAETTGSLVRWLILIALAIAGYYLFVAG